Protein AF-A0A2V5J2B1-F1 (afdb_monomer_lite)

Sequence (97 aa):
MKKIHAYTKIALPVLAAAILTATSGRADTYSWTNFQSDIPGVAQHVDPNLVNPWGMAASAGGTIWVSDNGTGVSTLYHQDGTAVDLVVTIPTAARNR

pLDDT: mean 83.66, std 18.57, range [43.03, 98.56]

Structure (mmCIF, N/CA/C/O backbone):
data_AF-A0A2V5J2B1-F1
#
_entry.id   AF-A0A2V5J2B1-F1
#
loop_
_atom_site.group_PDB
_atom_site.id
_atom_site.type_symbol
_atom_site.label_atom_id
_atom_site.label_alt_id
_atom_site.label_comp_id
_atom_site.label_asym_id
_atom_site.label_entity_id
_atom_site.label_seq_id
_atom_site.pdbx_PDB_ins_code
_atom_site.Cartn_x
_atom_site.Cartn_y
_atom_site.Cartn_z
_atom_site.occupancy
_atom_site.B_iso_or_equiv
_atom_site.auth_seq_id
_atom_site.auth_comp_id
_atom_site.auth_asym_id
_atom_site.auth_atom_id
_atom_site.pdbx_PDB_model_num
ATOM 1 N N . MET A 1 1 ? 43.016 32.270 -59.887 1.00 50.56 1 MET A N 1
ATOM 2 C CA . MET A 1 1 ? 42.411 32.601 -58.571 1.00 50.56 1 MET A CA 1
ATOM 3 C C . MET A 1 1 ? 40.871 32.515 -58.605 1.00 50.56 1 MET A C 1
ATOM 5 O O . MET A 1 1 ? 40.188 33.452 -58.226 1.00 50.56 1 MET A O 1
ATOM 9 N N . LYS A 1 2 ? 40.290 31.390 -59.063 1.00 45.97 2 LYS A N 1
ATOM 10 C CA . LYS A 1 2 ? 38.829 31.264 -59.309 1.00 45.97 2 LYS A CA 1
ATOM 11 C C . LYS A 1 2 ? 38.141 30.177 -58.461 1.00 45.97 2 LYS A C 1
ATOM 13 O O . LYS A 1 2 ? 36.926 30.061 -58.485 1.00 45.97 2 LYS A O 1
ATOM 18 N N . LYS A 1 3 ? 38.917 29.402 -57.690 1.00 44.56 3 LYS A N 1
ATOM 19 C CA . LYS A 1 3 ? 38.431 28.263 -56.887 1.00 44.56 3 LYS A CA 1
ATOM 20 C C . LYS A 1 3 ? 38.007 28.652 -55.463 1.00 44.56 3 LYS A C 1
ATOM 22 O O . LYS A 1 3 ? 37.219 27.940 -54.865 1.00 44.56 3 LYS A O 1
ATOM 27 N N . ILE A 1 4 ? 38.463 29.798 -54.953 1.00 49.62 4 ILE A N 1
ATOM 28 C CA . ILE A 1 4 ? 38.263 30.229 -53.555 1.00 49.62 4 ILE A CA 1
ATOM 29 C C . ILE A 1 4 ? 36.794 30.622 -53.289 1.00 49.62 4 ILE A C 1
ATOM 31 O O . ILE A 1 4 ? 36.217 30.239 -52.282 1.00 49.62 4 ILE A O 1
ATOM 35 N N . HIS A 1 5 ? 36.142 31.278 -54.256 1.00 43.03 5 HIS A N 1
ATOM 36 C CA . HIS A 1 5 ? 34.744 31.723 -54.157 1.00 43.03 5 HIS A CA 1
ATOM 37 C C . HIS A 1 5 ? 33.707 30.591 -54.258 1.00 43.03 5 HIS A C 1
ATOM 39 O O . HIS A 1 5 ? 32.552 30.789 -53.888 1.00 43.03 5 HIS A O 1
ATOM 45 N N . ALA A 1 6 ? 34.086 29.422 -54.786 1.00 49.94 6 ALA A N 1
ATOM 46 C CA . ALA A 1 6 ? 33.185 28.276 -54.919 1.00 49.94 6 ALA A CA 1
ATOM 47 C C . ALA A 1 6 ? 33.042 27.507 -53.595 1.00 49.94 6 ALA A C 1
ATOM 49 O O . ALA A 1 6 ? 31.946 27.067 -53.264 1.00 49.94 6 ALA A O 1
ATOM 50 N N . TYR A 1 7 ? 34.116 27.421 -52.800 1.00 51.00 7 TYR A N 1
ATOM 51 C CA . TYR A 1 7 ? 34.086 26.760 -51.492 1.00 51.00 7 TYR A CA 1
ATOM 52 C C . TYR A 1 7 ? 33.285 27.559 -50.455 1.00 51.00 7 TYR A C 1
ATOM 54 O O . TYR A 1 7 ? 32.500 26.971 -49.717 1.00 51.00 7 TYR A O 1
ATOM 62 N N . THR A 1 8 ? 33.375 28.894 -50.456 1.00 50.94 8 THR A N 1
ATOM 63 C CA . THR A 1 8 ? 32.601 29.751 -49.536 1.00 50.94 8 THR A CA 1
ATOM 64 C C . THR A 1 8 ? 31.093 29.699 -49.800 1.00 50.94 8 THR A C 1
ATOM 66 O O . THR A 1 8 ? 30.309 29.735 -48.860 1.00 50.94 8 THR A O 1
ATOM 69 N N . LYS A 1 9 ? 30.663 29.569 -51.065 1.00 48.22 9 LYS A N 1
ATOM 70 C CA . LYS A 1 9 ? 29.234 29.544 -51.435 1.00 48.22 9 LYS A CA 1
ATOM 71 C C . LYS A 1 9 ? 28.524 28.231 -51.095 1.00 48.22 9 LYS A C 1
ATOM 73 O O . LYS A 1 9 ? 27.303 28.227 -51.016 1.00 48.22 9 LYS A O 1
ATOM 78 N N . ILE A 1 10 ? 29.269 27.142 -50.899 1.00 54.66 10 ILE A N 1
ATOM 79 C CA . ILE A 1 10 ? 28.714 25.813 -50.593 1.00 54.66 10 ILE A CA 1
ATOM 80 C C . ILE A 1 10 ? 28.913 25.466 -49.112 1.00 54.66 10 ILE A C 1
ATOM 82 O O . ILE A 1 10 ? 28.005 24.933 -48.484 1.00 54.66 10 ILE A O 1
ATOM 86 N N . ALA A 1 11 ? 30.057 25.820 -48.518 1.00 56.84 11 ALA A N 1
ATOM 87 C CA . ALA A 1 11 ? 30.347 25.493 -47.121 1.00 56.84 11 ALA A CA 1
ATOM 88 C C . ALA A 1 11 ? 29.462 26.263 -46.121 1.00 56.84 11 ALA A C 1
ATOM 90 O O . ALA A 1 11 ? 29.073 25.711 -45.095 1.00 56.84 11 ALA A O 1
ATOM 91 N N . LEU A 1 12 ? 29.109 27.517 -46.426 1.00 54.78 12 LEU A N 1
ATOM 92 C CA . LEU A 1 12 ? 28.318 28.370 -45.534 1.00 54.78 12 LEU A CA 1
ATOM 93 C C . LEU A 1 12 ? 26.838 27.940 -45.392 1.00 54.78 12 LEU A C 1
ATOM 95 O O . LEU A 1 12 ? 26.369 27.866 -44.257 1.00 54.78 12 LEU A O 1
ATOM 99 N N . PRO A 1 13 ? 26.091 27.603 -46.468 1.00 57.53 13 PRO A N 1
ATOM 100 C CA . PRO A 1 13 ? 24.715 27.118 -46.323 1.00 57.53 13 PRO A CA 1
ATOM 101 C C . PRO A 1 13 ? 24.630 25.702 -45.731 1.00 57.53 13 PRO A C 1
ATOM 103 O O . PRO A 1 13 ? 23.687 25.414 -45.000 1.00 57.53 13 PRO A O 1
ATOM 106 N N . VAL A 1 14 ? 25.620 24.834 -45.981 1.00 61.59 14 VAL A N 1
ATOM 107 C CA . VAL A 1 14 ? 25.667 23.480 -45.393 1.00 61.59 14 VAL A CA 1
ATOM 108 C C . VAL A 1 14 ? 25.884 23.543 -43.878 1.00 61.59 14 VAL A C 1
ATOM 110 O O . VAL A 1 14 ? 25.225 22.822 -43.132 1.00 61.59 14 VAL A O 1
ATOM 113 N N . LEU A 1 15 ? 26.746 24.450 -43.408 1.00 59.81 15 LEU A N 1
ATOM 114 C CA . LEU A 1 15 ? 26.963 24.663 -41.977 1.00 59.81 15 LEU A CA 1
ATOM 115 C C . LEU A 1 15 ? 25.731 25.283 -41.290 1.00 59.81 15 LEU A C 1
ATOM 117 O O . LEU A 1 15 ? 25.390 24.883 -40.183 1.00 59.81 15 LEU A O 1
ATOM 121 N N . ALA A 1 16 ? 25.022 26.204 -41.953 1.00 59.31 16 ALA A N 1
ATOM 122 C CA . ALA A 1 16 ? 23.789 26.796 -41.424 1.00 59.31 16 ALA A CA 1
ATOM 12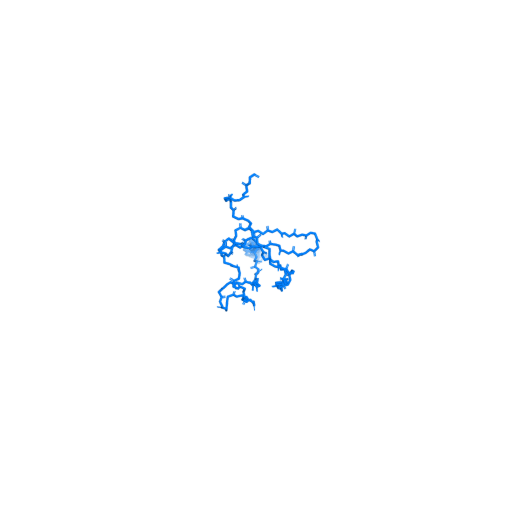3 C C . ALA A 1 16 ? 22.633 25.780 -41.325 1.00 59.31 16 ALA A C 1
ATOM 125 O O . ALA A 1 16 ? 21.912 25.767 -40.328 1.00 59.31 16 ALA A O 1
ATOM 126 N N . ALA A 1 17 ? 22.485 24.889 -42.312 1.00 59.31 17 ALA A N 1
ATOM 127 C CA . ALA A 1 17 ? 21.483 23.823 -42.279 1.00 59.31 17 ALA A CA 1
ATOM 128 C C . ALA A 1 17 ? 21.744 22.806 -41.152 1.00 59.31 17 ALA A C 1
ATOM 130 O O . ALA A 1 17 ? 20.798 22.357 -40.514 1.00 59.31 17 ALA A O 1
ATOM 131 N N . ALA A 1 18 ? 23.013 22.501 -40.855 1.00 59.78 18 ALA A N 1
ATOM 132 C CA . ALA A 1 18 ? 23.389 21.587 -39.773 1.00 59.78 18 ALA A CA 1
ATOM 133 C C . ALA A 1 18 ? 23.105 22.146 -38.362 1.00 59.78 18 ALA A C 1
ATOM 135 O O . ALA A 1 18 ? 22.872 21.375 -37.433 1.00 59.78 18 ALA A O 1
ATOM 136 N N . ILE A 1 19 ? 23.097 23.475 -38.194 1.00 62.53 19 ILE A N 1
ATOM 137 C CA . ILE A 1 19 ? 22.805 24.130 -36.906 1.00 62.53 19 ILE A CA 1
ATOM 138 C C . ILE A 1 19 ? 21.287 24.209 -36.652 1.00 62.53 19 ILE A C 1
ATOM 140 O O . ILE A 1 19 ? 20.858 24.122 -35.503 1.00 62.53 19 ILE A O 1
ATOM 144 N N . LEU A 1 20 ? 20.457 24.316 -37.699 1.00 58.03 20 LEU A N 1
ATOM 145 C CA . LEU A 1 20 ? 18.993 24.413 -37.562 1.00 58.03 20 LEU A CA 1
ATOM 146 C C . LEU A 1 20 ? 18.282 23.071 -37.308 1.00 58.03 20 LEU A C 1
ATOM 148 O O . LEU A 1 20 ? 17.126 23.075 -36.894 1.00 58.03 20 LEU A O 1
ATOM 152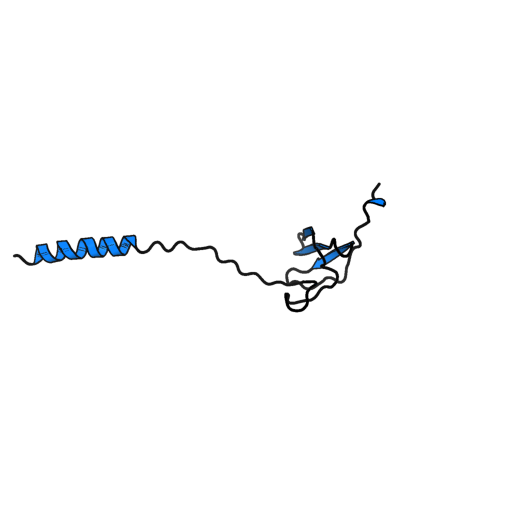 N N . THR A 1 21 ? 18.930 21.926 -37.540 1.00 58.12 21 THR A N 1
ATOM 153 C CA . THR A 1 21 ? 18.291 20.598 -37.427 1.00 58.12 21 THR A CA 1
ATOM 154 C C . THR A 1 21 ? 18.512 19.887 -36.088 1.00 58.12 21 THR A C 1
ATOM 156 O O . THR A 1 21 ? 18.062 18.756 -35.931 1.00 58.12 21 THR A O 1
ATOM 159 N N . ALA A 1 22 ? 19.203 20.503 -35.123 1.00 60.94 22 ALA A N 1
ATOM 160 C CA . ALA A 1 22 ? 19.677 19.817 -33.913 1.00 60.94 22 ALA A CA 1
ATOM 161 C C . ALA A 1 22 ? 18.972 20.218 -32.600 1.00 60.94 22 ALA A C 1
ATOM 163 O O . ALA A 1 22 ? 19.530 20.017 -31.522 1.00 60.94 22 ALA A O 1
ATOM 164 N N . THR A 1 23 ? 17.748 20.755 -32.640 1.00 63.94 23 THR A N 1
ATOM 165 C CA . THR A 1 23 ? 16.965 20.983 -31.411 1.00 63.94 23 THR A CA 1
ATOM 166 C C . THR A 1 23 ? 16.068 19.782 -31.113 1.00 63.94 23 THR A C 1
ATOM 168 O O . THR A 1 23 ? 14.858 19.815 -31.338 1.00 63.94 23 THR A O 1
ATOM 171 N N . SER A 1 24 ? 16.650 18.700 -30.601 1.00 68.19 24 SER A N 1
ATOM 172 C CA . SER A 1 24 ? 15.858 17.646 -29.963 1.00 68.19 24 SER A CA 1
ATOM 173 C C . SER A 1 24 ? 15.292 18.201 -28.654 1.00 68.19 24 SER A C 1
ATOM 175 O O . SER A 1 24 ? 16.037 18.423 -27.701 1.00 68.19 24 SER A O 1
ATOM 177 N N . GLY A 1 25 ? 13.984 18.456 -28.593 1.00 69.88 25 GLY A N 1
ATOM 178 C CA . GLY A 1 25 ? 13.314 18.712 -27.318 1.00 69.88 25 GLY A CA 1
ATOM 179 C C . GLY A 1 25 ? 13.388 17.452 -26.455 1.00 69.88 25 GLY A C 1
ATOM 180 O O . GLY A 1 25 ? 12.960 16.386 -26.895 1.00 69.88 25 GLY A O 1
ATOM 181 N N . ARG A 1 26 ? 13.951 17.539 -25.244 1.00 71.50 26 ARG A N 1
ATOM 182 C CA . ARG A 1 26 ? 13.831 16.453 -24.262 1.00 71.50 26 ARG A CA 1
ATOM 183 C C . ARG A 1 26 ? 12.367 16.371 -23.842 1.00 71.50 26 ARG A C 1
ATOM 185 O O . ARG A 1 26 ? 11.879 17.277 -23.179 1.00 71.50 26 ARG A O 1
ATOM 192 N N . ALA A 1 27 ? 11.681 15.303 -24.234 1.00 76.00 27 ALA A N 1
ATOM 193 C CA . ALA A 1 27 ? 10.452 14.910 -23.563 1.00 76.00 27 ALA A CA 1
ATOM 194 C C . ALA A 1 27 ? 10.832 14.332 -22.195 1.00 76.00 27 ALA A C 1
ATOM 196 O O . ALA A 1 27 ? 11.725 13.483 -22.116 1.00 76.00 27 ALA A O 1
ATOM 197 N N . ASP A 1 28 ? 10.186 14.792 -21.128 1.00 83.00 28 ASP A N 1
ATOM 198 C CA . ASP A 1 28 ? 10.315 14.143 -19.829 1.00 83.00 28 ASP A CA 1
ATOM 199 C C . ASP A 1 28 ? 9.660 12.762 -19.914 1.00 83.00 28 ASP A C 1
ATOM 201 O O . ASP A 1 28 ? 8.467 12.627 -20.185 1.00 83.00 28 ASP A O 1
ATOM 205 N N . THR A 1 29 ? 10.466 11.718 -19.742 1.00 86.25 29 THR A N 1
ATOM 206 C CA . THR A 1 29 ? 9.988 10.338 -19.673 1.00 86.25 29 THR A CA 1
ATOM 207 C C . THR A 1 29 ? 9.892 9.929 -18.214 1.00 86.25 29 THR A C 1
ATOM 209 O O . THR A 1 29 ? 10.888 9.997 -17.492 1.00 86.25 29 THR A O 1
ATOM 212 N N . TYR A 1 30 ? 8.721 9.462 -17.797 1.00 87.44 30 TYR A N 1
ATOM 213 C CA . TYR A 1 30 ? 8.504 8.898 -16.471 1.00 87.44 30 TYR A CA 1
ATOM 214 C C . TYR A 1 30 ? 8.357 7.385 -16.583 1.00 87.44 30 TYR A C 1
ATOM 216 O O . TYR A 1 30 ? 7.680 6.887 -17.482 1.00 87.44 30 TYR A O 1
ATOM 224 N N . SER A 1 31 ? 8.978 6.660 -15.660 1.00 91.50 31 SER A N 1
ATOM 225 C CA . SER A 1 31 ? 8.678 5.256 -15.408 1.00 91.50 31 SER A CA 1
ATOM 226 C C . SER A 1 31 ? 7.956 5.139 -14.073 1.00 91.50 31 SER A C 1
ATOM 228 O O . SER A 1 31 ? 8.198 5.913 -13.146 1.00 91.50 31 SER A O 1
ATOM 230 N N . TRP A 1 32 ? 7.060 4.167 -13.976 1.00 91.88 32 TRP A N 1
ATOM 231 C CA . TRP A 1 32 ? 6.391 3.816 -12.734 1.00 91.88 32 TRP A CA 1
ATOM 232 C C . TRP A 1 32 ? 6.371 2.300 -12.584 1.00 91.88 32 TRP A C 1
ATOM 234 O O . TRP A 1 32 ? 6.461 1.559 -13.564 1.00 91.88 32 TRP A O 1
ATOM 244 N N . THR A 1 33 ? 6.211 1.861 -11.344 1.00 95.00 33 THR A N 1
ATOM 245 C CA . THR A 1 33 ? 5.998 0.463 -10.994 1.00 95.00 33 THR A CA 1
ATOM 246 C C . THR A 1 33 ? 4.779 0.400 -10.097 1.00 95.00 33 THR A C 1
ATOM 248 O O . THR A 1 33 ? 4.699 1.122 -9.106 1.00 95.00 33 THR A O 1
ATOM 251 N N . ASN A 1 34 ? 3.832 -0.467 -10.439 1.00 96.56 34 ASN A N 1
ATOM 252 C CA . ASN A 1 34 ? 2.681 -0.711 -9.585 1.00 96.56 34 ASN A CA 1
ATOM 253 C C . ASN A 1 34 ? 3.099 -1.659 -8.462 1.00 96.56 34 ASN A C 1
ATOM 255 O O . ASN A 1 34 ? 3.448 -2.813 -8.717 1.00 96.56 34 ASN A O 1
ATOM 259 N N . PHE A 1 35 ? 3.061 -1.175 -7.2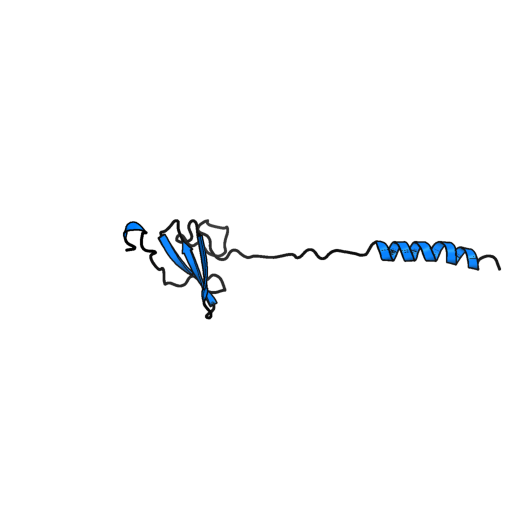26 1.00 97.25 35 PHE A N 1
ATOM 260 C CA . PHE A 1 35 ? 3.402 -1.991 -6.067 1.00 97.25 35 PHE A CA 1
ATOM 261 C C . PHE A 1 35 ? 2.243 -2.860 -5.590 1.00 97.25 35 PHE A C 1
ATOM 263 O O . PHE A 1 35 ? 2.436 -4.053 -5.383 1.00 97.25 35 PHE A O 1
ATOM 270 N N . GLN A 1 36 ? 1.050 -2.281 -5.464 1.00 97.81 36 GLN A N 1
ATOM 271 C CA . GLN A 1 36 ? -0.138 -2.944 -4.929 1.00 97.81 36 GLN A CA 1
ATOM 272 C C . GLN A 1 36 ? -1.334 -2.740 -5.853 1.00 97.81 36 GLN A C 1
ATOM 274 O O . GLN A 1 36 ? -1.479 -1.678 -6.464 1.00 97.81 36 GLN A O 1
ATOM 279 N N . SER A 1 37 ? -2.184 -3.757 -5.958 1.00 97.75 37 SER A N 1
ATOM 280 C CA . SER A 1 37 ? -3.486 -3.687 -6.626 1.00 97.75 37 SER A CA 1
ATOM 281 C C . SER A 1 37 ? -4.409 -4.778 -6.096 1.00 97.75 37 SER A C 1
ATOM 283 O O . SER A 1 37 ? -3.953 -5.854 -5.728 1.00 97.75 37 SER A O 1
ATOM 285 N N . ASP A 1 38 ? -5.711 -4.536 -6.121 1.00 98.06 38 ASP A N 1
ATOM 286 C CA . ASP A 1 38 ? -6.741 -5.555 -5.923 1.00 98.06 38 ASP A CA 1
ATOM 287 C C . ASP A 1 38 ? -6.913 -6.490 -7.141 1.00 98.06 38 ASP A C 1
ATOM 289 O O . ASP A 1 38 ? -7.560 -7.534 -7.042 1.00 98.06 38 ASP A O 1
ATOM 293 N N . ILE A 1 39 ? -6.307 -6.161 -8.290 1.00 98.06 39 ILE A N 1
ATOM 294 C CA . ILE A 1 39 ? -6.376 -6.946 -9.526 1.00 98.06 39 ILE A CA 1
ATOM 295 C C . ILE A 1 39 ? -5.128 -7.841 -9.651 1.00 98.06 39 ILE A C 1
ATOM 297 O O . ILE A 1 39 ? -4.003 -7.342 -9.755 1.00 98.06 39 ILE A O 1
ATOM 301 N N . PRO A 1 40 ? -5.281 -9.175 -9.720 1.00 97.25 40 PRO A N 1
ATOM 302 C CA . PRO A 1 40 ? -4.147 -10.072 -9.905 1.00 97.25 40 PRO A CA 1
ATOM 303 C C . PRO A 1 40 ? -3.359 -9.791 -11.192 1.00 97.25 40 PRO A C 1
ATOM 305 O O . PRO A 1 40 ? -3.925 -9.708 -12.281 1.00 97.25 40 PRO A O 1
ATOM 308 N N . GLY A 1 41 ? -2.033 -9.695 -11.068 1.00 97.25 41 GLY A N 1
ATOM 309 C CA . GLY A 1 41 ? -1.107 -9.592 -12.202 1.00 97.25 41 GLY A CA 1
ATOM 310 C C . GLY A 1 41 ? -0.844 -8.181 -12.739 1.00 97.25 41 GLY A C 1
ATOM 311 O O . GLY A 1 41 ? -0.062 -8.050 -13.677 1.00 97.25 41 GLY A O 1
ATOM 312 N N . VAL A 1 42 ? -1.442 -7.129 -12.164 1.00 96.94 42 VAL A N 1
ATOM 313 C CA . VAL A 1 42 ? -1.204 -5.732 -12.606 1.00 96.94 42 VAL A CA 1
ATOM 314 C C . VAL A 1 42 ? -0.232 -4.952 -11.712 1.00 96.94 42 VAL A C 1
ATOM 316 O O . VAL A 1 42 ? 0.159 -3.833 -12.053 1.00 96.94 42 VAL A O 1
ATOM 319 N N . ALA A 1 43 ? 0.154 -5.536 -10.578 1.00 97.88 43 ALA A N 1
ATOM 320 C CA . ALA A 1 43 ? 1.088 -4.993 -9.601 1.00 97.88 43 ALA A CA 1
ATOM 321 C C . ALA A 1 43 ? 1.997 -6.102 -9.047 1.00 97.88 43 ALA A C 1
ATOM 323 O O . ALA A 1 43 ? 1.748 -7.288 -9.276 1.00 97.88 43 ALA A O 1
ATOM 324 N N . GLN A 1 44 ? 3.061 -5.717 -8.339 1.00 97.88 44 GLN A N 1
ATOM 325 C CA . GLN A 1 44 ? 3.989 -6.665 -7.708 1.00 97.88 44 GLN A CA 1
ATOM 326 C C . GLN A 1 44 ? 3.314 -7.515 -6.626 1.00 97.88 44 GLN A C 1
ATOM 328 O O . GLN A 1 44 ? 3.617 -8.700 -6.489 1.00 97.88 44 GLN A O 1
ATOM 333 N N . HIS A 1 45 ? 2.388 -6.912 -5.887 1.00 96.69 45 HIS A N 1
ATOM 334 C CA . HIS A 1 45 ? 1.623 -7.539 -4.823 1.00 96.69 45 HIS A CA 1
ATOM 335 C C . HIS A 1 45 ? 0.123 -7.380 -5.091 1.00 96.69 45 HIS A C 1
ATOM 337 O O . HIS A 1 45 ? -0.312 -6.432 -5.752 1.00 96.69 45 HIS A O 1
ATOM 343 N N . VAL A 1 46 ? -0.659 -8.334 -4.583 1.00 97.94 46 VAL A N 1
ATOM 344 C CA . VAL A 1 46 ? -2.120 -8.284 -4.632 1.00 97.94 46 VAL A CA 1
ATOM 345 C C . VAL A 1 46 ? -2.641 -7.981 -3.236 1.00 97.94 46 VAL A C 1
ATOM 347 O O . VAL A 1 46 ? -2.404 -8.774 -2.324 1.00 97.94 46 VAL A O 1
ATOM 350 N N . ASP A 1 47 ? -3.366 -6.874 -3.088 1.00 98.00 47 ASP A N 1
ATOM 351 C CA . ASP A 1 47 ? -4.028 -6.493 -1.841 1.00 98.00 47 ASP A CA 1
ATOM 352 C C . ASP A 1 47 ? -5.550 -6.438 -2.049 1.00 98.00 47 ASP A C 1
ATOM 354 O O . ASP A 1 47 ? -6.049 -5.520 -2.703 1.00 98.00 47 ASP A O 1
ATOM 358 N N . PRO A 1 48 ? -6.316 -7.393 -1.488 1.00 98.00 48 PRO A N 1
ATOM 359 C CA . PRO A 1 48 ? -7.771 -7.401 -1.607 1.00 98.00 48 PRO A CA 1
ATOM 360 C C . PRO A 1 48 ? -8.452 -6.234 -0.876 1.00 98.00 48 PRO A C 1
ATOM 362 O O . PRO A 1 48 ? -9.645 -6.014 -1.084 1.00 98.00 48 PRO A O 1
ATOM 365 N N . ASN A 1 49 ? -7.740 -5.498 -0.017 1.00 98.25 49 ASN A N 1
ATOM 366 C CA . ASN A 1 49 ? -8.271 -4.308 0.632 1.00 98.25 49 ASN A CA 1
ATOM 367 C C . ASN A 1 49 ? -8.225 -3.075 -0.271 1.00 98.25 49 ASN A C 1
ATOM 369 O O . ASN A 1 49 ? -9.070 -2.207 -0.085 1.00 98.25 49 ASN A O 1
ATOM 373 N N . LEU A 1 50 ? -7.310 -2.993 -1.246 1.00 98.19 50 LEU A N 1
ATOM 374 C CA . LEU A 1 50 ? -7.036 -1.798 -2.066 1.00 98.19 50 LEU A CA 1
ATOM 375 C C . LEU A 1 50 ? -8.098 -1.547 -3.158 1.00 98.19 50 LEU A C 1
ATOM 377 O O . LEU A 1 50 ? -7.800 -1.288 -4.321 1.00 98.19 50 LEU A O 1
ATOM 381 N N . VAL A 1 51 ? -9.374 -1.633 -2.797 1.00 98.38 51 VAL A N 1
ATOM 382 C CA . VAL A 1 51 ? -10.494 -1.475 -3.726 1.00 98.38 51 VAL A CA 1
ATOM 383 C C . VAL A 1 51 ? -10.921 -0.013 -3.760 1.00 98.38 51 VAL A C 1
ATOM 385 O O . VAL A 1 51 ? -11.300 0.558 -2.735 1.00 98.38 51 VAL A O 1
ATOM 388 N N . ASN A 1 52 ? -10.942 0.579 -4.958 1.00 97.44 52 ASN A N 1
ATOM 389 C CA . ASN A 1 52 ? -11.400 1.956 -5.191 1.00 97.44 52 ASN A CA 1
ATOM 390 C C . ASN A 1 52 ? -10.758 2.978 -4.217 1.00 97.44 52 ASN A C 1
ATOM 392 O O . ASN A 1 52 ? -11.481 3.662 -3.487 1.00 97.44 52 ASN A O 1
ATOM 396 N N . PRO A 1 53 ? -9.416 3.071 -4.149 1.00 97.12 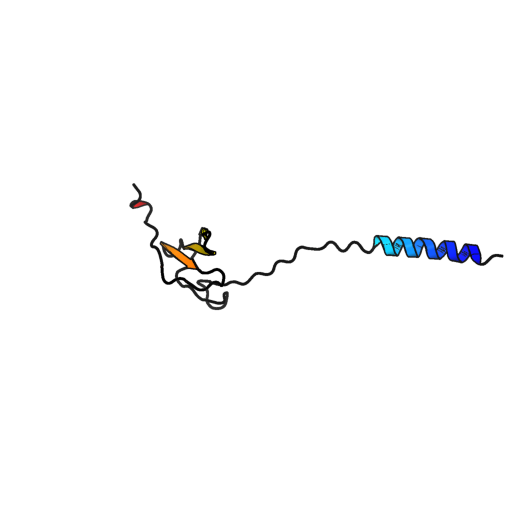53 PRO A N 1
ATOM 397 C CA . PRO A 1 53 ? -8.756 4.010 -3.252 1.00 97.12 53 PRO A CA 1
ATOM 398 C C . PRO A 1 53 ? -9.023 5.459 -3.669 1.00 97.12 53 PRO A C 1
ATOM 400 O O . PRO A 1 53 ? -8.950 5.807 -4.848 1.00 97.12 53 PRO A O 1
ATOM 403 N N . TRP A 1 54 ? -9.318 6.322 -2.696 1.00 97.00 54 TRP A N 1
ATOM 404 C CA . TRP A 1 54 ? -9.703 7.725 -2.936 1.00 97.00 54 TRP A CA 1
ATOM 405 C C . TRP A 1 54 ? -8.709 8.756 -2.409 1.00 97.00 54 TRP A C 1
ATOM 407 O O . TRP A 1 54 ? -8.855 9.947 -2.681 1.00 97.00 54 TRP A O 1
ATOM 417 N N . GLY A 1 55 ? -7.694 8.334 -1.663 1.00 96.38 55 GLY A N 1
ATOM 418 C CA . GLY A 1 55 ? -6.704 9.253 -1.120 1.00 96.38 55 GLY A CA 1
ATOM 419 C C . GLY A 1 55 ? -5.458 8.542 -0.631 1.00 96.38 55 GLY A C 1
ATOM 420 O O . GLY A 1 55 ? -5.496 7.351 -0.330 1.00 96.38 55 GLY A O 1
ATOM 421 N N . MET A 1 56 ? -4.364 9.298 -0.550 1.00 97.38 56 MET A N 1
ATOM 422 C CA . MET A 1 56 ? -3.102 8.837 0.014 1.00 97.38 56 MET A CA 1
ATOM 423 C C . MET A 1 56 ? -2.410 9.945 0.808 1.00 97.38 56 MET A C 1
ATOM 425 O O . MET A 1 56 ? -2.501 11.122 0.450 1.00 97.38 56 MET A O 1
ATOM 429 N N . ALA A 1 57 ? -1.686 9.566 1.857 1.00 97.38 57 ALA A N 1
ATOM 430 C CA . ALA A 1 57 ? -0.845 10.468 2.633 1.00 97.38 57 ALA A CA 1
ATOM 431 C C . ALA A 1 57 ? 0.453 9.765 3.038 1.00 97.38 57 ALA A C 1
ATOM 433 O O . ALA A 1 57 ? 0.432 8.668 3.589 1.00 97.38 57 ALA A O 1
ATOM 434 N N . ALA A 1 58 ? 1.592 10.410 2.799 1.00 96.69 58 ALA A N 1
ATOM 435 C CA . ALA A 1 58 ? 2.883 9.919 3.259 1.00 96.69 58 ALA A CA 1
ATOM 436 C C . ALA A 1 58 ? 3.239 10.566 4.602 1.00 96.69 58 ALA A C 1
ATOM 438 O O . ALA A 1 58 ? 3.191 11.788 4.754 1.00 96.69 58 ALA A O 1
ATOM 439 N N . SER A 1 59 ? 3.615 9.745 5.578 1.00 93.75 59 SER A N 1
ATOM 440 C CA . SER A 1 59 ? 4.185 10.224 6.836 1.00 93.75 59 SER A CA 1
ATOM 441 C C . SER A 1 59 ? 5.657 10.612 6.657 1.00 93.75 59 SER A C 1
ATOM 443 O O . SER A 1 59 ? 6.335 10.125 5.752 1.00 93.75 59 SER A O 1
ATOM 445 N N . ALA A 1 60 ? 6.194 11.432 7.566 1.00 93.88 60 ALA A N 1
ATOM 446 C CA . ALA A 1 60 ? 7.619 11.780 7.567 1.00 93.88 60 ALA A CA 1
ATOM 447 C C . ALA A 1 60 ? 8.544 10.553 7.718 1.00 93.88 60 ALA A C 1
ATOM 449 O O . ALA A 1 60 ? 9.685 10.586 7.268 1.00 93.88 60 ALA A O 1
ATOM 450 N N . GLY A 1 61 ? 8.044 9.465 8.319 1.00 92.88 61 GLY A N 1
ATOM 451 C CA . GLY A 1 61 ? 8.746 8.183 8.433 1.00 92.88 61 GLY A CA 1
ATOM 452 C C . GLY A 1 61 ? 8.684 7.312 7.174 1.00 92.88 61 GLY A C 1
ATOM 453 O O . GLY A 1 61 ? 9.212 6.206 7.181 1.00 92.88 61 GLY A O 1
ATOM 454 N N . GLY A 1 62 ? 8.034 7.778 6.103 1.00 94.19 62 GLY A N 1
ATOM 455 C CA . GLY A 1 62 ? 7.964 7.085 4.817 1.00 94.19 62 GLY A CA 1
ATOM 456 C C . GLY A 1 62 ? 6.813 6.090 4.674 1.00 94.19 62 GLY A C 1
ATOM 457 O O . GLY A 1 62 ? 6.573 5.628 3.564 1.00 94.19 62 GLY A O 1
ATOM 458 N N . THR A 1 63 ? 6.063 5.790 5.739 1.00 97.25 63 THR A N 1
ATOM 459 C CA . THR A 1 63 ? 4.831 4.994 5.629 1.00 97.25 63 THR A CA 1
ATOM 460 C C . THR A 1 63 ? 3.775 5.764 4.848 1.00 97.25 63 THR A C 1
ATOM 462 O O . THR A 1 63 ? 3.504 6.929 5.162 1.00 97.25 63 THR A O 1
ATOM 465 N N . ILE A 1 64 ? 3.176 5.102 3.866 1.00 98.19 64 ILE A N 1
ATOM 466 C CA . ILE A 1 64 ? 2.127 5.624 2.996 1.00 98.19 64 ILE A CA 1
ATOM 467 C C . ILE A 1 64 ? 0.797 5.052 3.472 1.00 98.19 64 ILE A C 1
ATOM 469 O O . ILE A 1 64 ? 0.617 3.841 3.488 1.00 98.19 64 ILE A O 1
ATOM 473 N N . TRP A 1 65 ? -0.123 5.927 3.853 1.00 98.25 65 TRP A N 1
ATOM 474 C CA . TRP A 1 65 ? -1.504 5.591 4.170 1.00 98.25 65 TRP A CA 1
ATOM 475 C C . TRP A 1 65 ? -2.343 5.741 2.914 1.00 98.25 65 TRP A C 1
ATOM 477 O O . TRP A 1 65 ? -2.223 6.758 2.227 1.00 98.25 65 TRP A O 1
ATOM 487 N N . VAL A 1 66 ? -3.200 4.767 2.632 1.00 98.44 66 VAL A N 1
ATOM 488 C CA . VAL A 1 66 ? -4.149 4.807 1.517 1.00 98.44 66 VAL A CA 1
ATOM 489 C C . VAL A 1 66 ? -5.553 4.619 2.070 1.00 98.44 66 VAL A C 1
ATOM 491 O O . VAL A 1 66 ? -5.752 3.813 2.970 1.00 98.44 66 VAL A O 1
ATOM 494 N N . SER A 1 67 ? -6.512 5.411 1.595 1.00 98.25 67 SER A N 1
ATOM 495 C CA . SER A 1 67 ? -7.919 5.311 1.996 1.00 98.25 67 SER A CA 1
ATOM 496 C C . SER A 1 67 ? -8.686 4.477 0.977 1.00 98.25 67 SER A C 1
ATOM 498 O O . SER A 1 67 ? -9.023 4.973 -0.104 1.00 98.25 67 SER A O 1
ATOM 500 N N . ASP A 1 68 ? -8.987 3.236 1.341 1.00 97.94 68 ASP A N 1
ATOM 501 C CA . ASP A 1 68 ? -9.598 2.224 0.486 1.00 97.94 68 ASP A CA 1
ATOM 502 C C . ASP A 1 68 ? -11.120 2.283 0.606 1.00 97.94 68 ASP A C 1
ATOM 504 O O . ASP A 1 68 ? -11.748 1.643 1.454 1.00 97.94 68 ASP A O 1
ATOM 508 N N . ASN A 1 69 ? -11.751 3.112 -0.224 1.00 96.88 69 ASN A N 1
ATOM 509 C CA . ASN A 1 69 ? -13.176 3.384 -0.072 1.00 96.88 69 ASN A CA 1
ATOM 510 C C . ASN A 1 69 ? -14.058 2.152 -0.348 1.00 96.88 69 ASN A C 1
ATOM 512 O O . ASN A 1 69 ? -15.104 2.001 0.279 1.00 96.88 69 ASN A O 1
ATOM 516 N N . GLY A 1 70 ? -13.653 1.264 -1.259 1.00 96.69 70 GLY A N 1
ATOM 517 C CA . GLY A 1 70 ? -14.428 0.063 -1.584 1.00 96.69 70 GLY A CA 1
ATOM 518 C C . GLY A 1 70 ? -14.532 -0.933 -0.427 1.00 96.69 70 GLY A C 1
ATOM 519 O O . GLY A 1 70 ? -15.545 -1.618 -0.299 1.00 96.69 70 GLY A O 1
ATOM 520 N N . THR A 1 71 ? -13.518 -0.988 0.433 1.00 97.25 71 THR A N 1
ATOM 521 C CA . THR A 1 71 ? -13.449 -1.899 1.588 1.00 97.25 71 THR A CA 1
ATOM 522 C C . THR A 1 71 ? -13.674 -1.193 2.924 1.00 97.25 71 THR A C 1
ATOM 524 O O . THR A 1 71 ? -13.893 -1.855 3.938 1.00 97.25 71 THR A O 1
ATOM 527 N N . GLY A 1 72 ? -13.692 0.144 2.940 1.00 96.50 72 GLY A N 1
ATOM 528 C CA . GLY A 1 72 ? -13.961 0.938 4.138 1.00 96.50 72 GLY A CA 1
ATOM 529 C C . GLY A 1 72 ? -12.816 0.903 5.149 1.00 96.50 72 GLY A C 1
ATOM 530 O O . GLY A 1 72 ? -13.051 1.014 6.355 1.00 96.50 72 GLY A O 1
ATOM 531 N N . VAL A 1 73 ? -11.582 0.734 4.677 1.00 97.81 73 VAL A N 1
ATOM 532 C CA . VAL A 1 73 ? -10.383 0.706 5.520 1.00 97.81 73 VAL A CA 1
ATOM 533 C C . VAL A 1 73 ? -9.327 1.679 5.012 1.00 97.81 73 VAL A C 1
ATOM 535 O O . VAL A 1 73 ? -9.447 2.262 3.939 1.00 97.81 73 VAL A O 1
ATOM 538 N N . SER A 1 74 ? -8.295 1.879 5.819 1.00 98.00 74 SER A N 1
ATOM 539 C CA . SER A 1 74 ? -7.047 2.478 5.405 1.00 98.00 74 SER A CA 1
ATOM 540 C C . SER A 1 74 ? -5.927 1.463 5.575 1.00 98.00 74 SER A C 1
ATOM 542 O O . SER A 1 74 ? -5.642 1.026 6.696 1.00 98.00 74 SER A O 1
ATOM 544 N N . THR A 1 75 ? -5.336 1.071 4.451 1.00 98.56 75 THR A N 1
ATOM 545 C CA . THR A 1 75 ? -4.120 0.261 4.390 1.00 98.56 75 THR A CA 1
ATOM 546 C C . THR A 1 75 ? -2.875 1.134 4.466 1.00 98.56 75 THR A C 1
ATOM 548 O O . THR A 1 75 ? -2.889 2.332 4.158 1.00 98.56 75 THR A O 1
ATOM 551 N N . LEU A 1 76 ? -1.784 0.532 4.930 1.00 98.38 76 LEU A N 1
ATOM 552 C CA . LEU A 1 76 ? -0.497 1.187 5.092 1.00 98.38 76 LEU A CA 1
ATOM 553 C C . LEU A 1 76 ? 0.563 0.404 4.326 1.00 98.38 76 LEU A C 1
ATOM 555 O O . LEU A 1 76 ? 0.604 -0.823 4.390 1.00 98.38 76 LEU A O 1
ATOM 559 N N . TYR A 1 77 ? 1.467 1.125 3.672 1.00 98.38 77 TYR A N 1
ATOM 560 C CA . TYR A 1 77 ? 2.561 0.536 2.911 1.00 98.38 77 TYR A CA 1
ATOM 561 C C . TYR A 1 77 ? 3.889 1.208 3.243 1.00 98.38 77 TYR A C 1
ATOM 563 O O . TYR A 1 77 ? 3.957 2.412 3.515 1.00 98.38 77 TYR A O 1
ATOM 571 N N . HIS A 1 78 ? 4.965 0.433 3.191 1.00 97.38 78 HIS A N 1
ATOM 572 C CA . HIS A 1 78 ? 6.315 0.971 3.111 1.00 97.38 78 HIS A CA 1
ATOM 573 C C . HIS A 1 78 ? 6.595 1.518 1.701 1.00 97.38 78 HIS A C 1
ATOM 575 O O . HIS A 1 78 ? 5.841 1.292 0.754 1.00 97.38 78 HIS A O 1
ATOM 581 N N . GLN A 1 79 ? 7.694 2.258 1.544 1.00 94.88 79 GLN A N 1
ATOM 582 C CA . GLN A 1 79 ? 8.043 2.918 0.277 1.00 94.88 79 GLN A CA 1
ATOM 583 C C . GLN A 1 79 ? 8.357 1.944 -0.869 1.00 94.88 79 GLN A C 1
ATOM 585 O O . GLN A 1 79 ? 8.287 2.330 -2.032 1.00 94.88 79 GLN A O 1
ATOM 590 N N . ASP A 1 80 ? 8.700 0.698 -0.546 1.00 94.75 80 ASP A N 1
ATOM 591 C CA . ASP A 1 80 ? 8.906 -0.388 -1.506 1.00 94.75 80 ASP A CA 1
ATOM 592 C C . ASP A 1 80 ? 7.605 -1.129 -1.861 1.00 94.75 80 ASP A C 1
ATOM 594 O O . ASP A 1 80 ? 7.637 -2.114 -2.595 1.00 94.75 80 ASP A O 1
ATOM 598 N N . GLY A 1 81 ? 6.461 -0.679 -1.334 1.00 95.88 81 GLY A N 1
ATOM 599 C CA . GLY A 1 81 ? 5.166 -1.285 -1.604 1.00 95.88 81 GLY A CA 1
ATOM 600 C C . GLY A 1 81 ? 4.802 -2.477 -0.727 1.00 95.88 81 GLY A C 1
ATOM 601 O O . GLY A 1 81 ? 3.728 -3.058 -0.917 1.00 95.88 81 GLY A O 1
ATOM 602 N N . THR A 1 82 ? 5.663 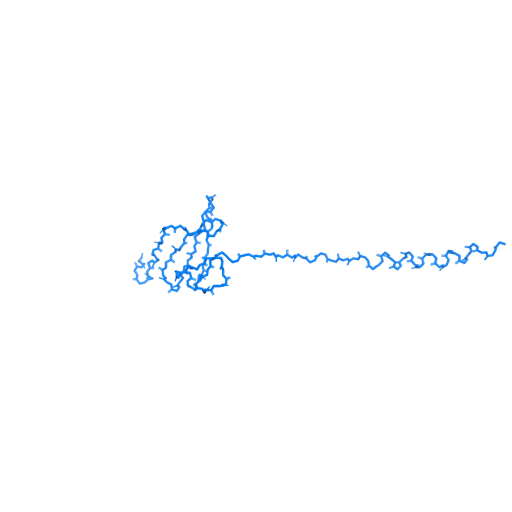-2.864 0.217 1.00 97.12 82 THR A N 1
ATOM 603 C CA . THR A 1 82 ? 5.325 -3.907 1.191 1.00 97.12 82 THR A CA 1
ATOM 604 C C . THR A 1 82 ? 4.219 -3.412 2.123 1.00 97.12 82 THR A C 1
ATOM 606 O O . THR A 1 82 ? 4.244 -2.274 2.598 1.00 97.12 82 THR A O 1
ATOM 609 N N . ALA A 1 83 ? 3.205 -4.250 2.339 1.00 97.75 83 ALA A N 1
ATOM 610 C CA . ALA A 1 83 ? 2.093 -3.928 3.224 1.00 97.75 83 ALA A CA 1
ATOM 611 C C . ALA A 1 83 ? 2.537 -3.962 4.689 1.00 97.75 83 ALA A C 1
ATOM 613 O O . ALA A 1 83 ? 3.346 -4.799 5.090 1.00 97.75 83 ALA A O 1
ATOM 614 N N . VAL A 1 84 ? 1.981 -3.053 5.480 1.00 98.06 84 VAL A N 1
ATOM 615 C CA . VAL A 1 84 ? 2.073 -3.071 6.939 1.00 98.06 84 VAL A CA 1
ATOM 616 C C . VAL A 1 84 ? 0.874 -3.853 7.473 1.00 98.06 84 VAL A C 1
ATOM 618 O O . VAL A 1 84 ? -0.246 -3.646 7.016 1.00 98.06 84 VAL A O 1
ATOM 621 N N . ASP A 1 85 ? 1.084 -4.696 8.487 1.00 97.12 85 ASP A N 1
ATOM 622 C CA . ASP A 1 85 ? 0.025 -5.540 9.073 1.00 97.12 85 ASP A CA 1
ATOM 623 C C . ASP A 1 85 ? -1.170 -4.746 9.636 1.00 97.12 85 ASP A C 1
ATOM 625 O O . ASP A 1 85 ? -2.266 -5.281 9.813 1.00 97.12 85 ASP A O 1
ATOM 629 N N . LEU A 1 86 ? -0.969 -3.465 9.957 1.00 97.81 86 LEU A N 1
ATOM 630 C CA . LEU A 1 86 ? -2.028 -2.597 10.451 1.00 97.81 86 LEU A CA 1
ATOM 631 C C . LEU A 1 86 ? -2.987 -2.217 9.317 1.00 97.81 86 LEU A C 1
ATOM 633 O O . LEU A 1 86 ? -2.619 -1.489 8.401 1.00 97.81 86 LEU A O 1
ATOM 637 N N . VAL A 1 87 ? -4.251 -2.606 9.473 1.00 98.12 87 VAL A N 1
ATOM 638 C CA . VAL A 1 87 ? -5.375 -2.138 8.654 1.00 98.12 87 VAL A CA 1
ATOM 639 C C . VAL A 1 87 ? -6.344 -1.378 9.552 1.00 98.12 87 VAL A C 1
ATOM 641 O O . VAL A 1 87 ? -6.832 -1.914 10.550 1.00 98.12 87 VAL A O 1
ATOM 644 N N . VAL A 1 88 ? -6.621 -0.116 9.225 1.00 97.69 88 VAL A N 1
ATOM 645 C CA . VAL A 1 88 ? -7.451 0.763 10.061 1.00 97.69 88 VAL A CA 1
ATOM 646 C C . VAL A 1 88 ? -8.851 0.882 9.478 1.00 97.69 88 VAL A C 1
ATOM 648 O O . VAL A 1 88 ? -9.021 1.356 8.366 1.00 97.69 88 VAL A O 1
ATOM 651 N N . THR A 1 89 ? -9.886 0.508 10.225 1.00 97.25 89 THR A N 1
ATOM 652 C CA . THR A 1 89 ? -11.272 0.703 9.774 1.00 97.25 89 THR A CA 1
ATOM 653 C C . THR A 1 89 ? -11.633 2.186 9.714 1.00 97.25 89 THR A C 1
ATOM 655 O O . THR A 1 89 ? -11.462 2.910 10.696 1.00 97.25 89 THR A O 1
ATOM 658 N N . ILE A 1 90 ? -12.201 2.625 8.590 1.00 94.75 90 ILE A N 1
ATOM 659 C CA . ILE A 1 90 ? -12.747 3.973 8.436 1.00 94.75 90 ILE A CA 1
ATOM 660 C C . ILE A 1 90 ? -14.182 3.974 8.988 1.00 94.75 90 ILE A C 1
ATOM 662 O O . ILE A 1 90 ? -15.032 3.224 8.500 1.00 94.75 90 ILE A O 1
ATOM 666 N N . PRO A 1 91 ? -14.504 4.801 10.001 1.00 91.06 91 PRO A N 1
ATOM 667 C CA . PRO A 1 91 ? -15.859 4.879 10.526 1.00 91.06 91 PRO A CA 1
ATOM 668 C C . PRO A 1 91 ? -16.852 5.355 9.463 1.00 91.06 91 PRO A C 1
ATOM 670 O O . PRO A 1 91 ? -16.627 6.343 8.764 1.00 91.06 91 PRO A O 1
ATOM 673 N N . THR A 1 92 ? -17.999 4.683 9.378 1.00 83.12 92 THR A N 1
ATOM 674 C CA . THR A 1 92 ? -19.093 5.101 8.495 1.00 83.12 92 THR A CA 1
ATOM 675 C C . THR A 1 92 ? -19.588 6.495 8.875 1.00 83.12 92 THR A C 1
ATOM 677 O O . THR A 1 92 ? -19.821 6.750 10.059 1.00 83.12 92 THR A O 1
ATOM 680 N N . ALA A 1 93 ? -19.883 7.341 7.885 1.00 73.94 93 ALA A N 1
ATOM 681 C CA . ALA A 1 93 ? -20.364 8.710 8.101 1.00 73.94 93 ALA A CA 1
ATOM 682 C C . ALA A 1 93 ? -21.575 8.810 9.053 1.00 73.94 93 ALA A C 1
ATOM 684 O O . ALA A 1 93 ? -21.661 9.750 9.833 1.00 73.94 93 ALA A O 1
ATOM 685 N N . ALA A 1 94 ? -22.463 7.807 9.076 1.00 68.69 94 ALA A N 1
ATOM 686 C CA . ALA A 1 94 ? -23.611 7.756 9.990 1.00 68.69 94 ALA A CA 1
ATOM 687 C C . ALA A 1 94 ? -23.240 7.754 11.491 1.00 68.69 94 ALA A C 1
ATOM 689 O O . ALA A 1 94 ? -24.100 7.993 12.338 1.00 68.69 94 ALA A O 1
ATOM 690 N N . ARG A 1 95 ? -21.980 7.460 11.837 1.00 62.41 95 ARG A N 1
ATOM 691 C CA . ARG A 1 95 ? -21.471 7.429 13.216 1.00 62.41 95 AR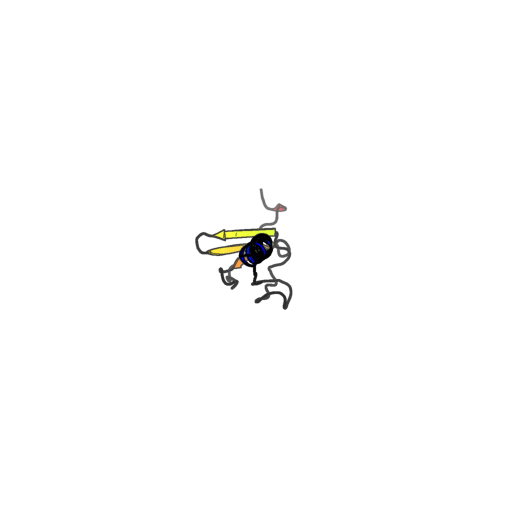G A CA 1
ATOM 692 C C . ARG A 1 95 ? -20.569 8.618 13.566 1.00 62.41 95 ARG A C 1
ATOM 694 O O . ARG A 1 95 ? -20.132 8.698 14.710 1.00 62.41 95 ARG A O 1
ATOM 701 N N . ASN A 1 96 ? -20.336 9.544 12.634 1.00 59.34 96 ASN A N 1
ATOM 702 C CA . ASN A 1 96 ? -19.545 10.749 12.872 1.00 59.34 96 ASN A CA 1
ATOM 703 C C . ASN A 1 96 ? -20.497 11.852 13.366 1.00 59.34 96 ASN A C 1
ATOM 705 O O . ASN A 1 96 ? -21.254 12.405 12.571 1.00 59.34 96 ASN A O 1
ATOM 709 N N . ARG A 1 97 ? -20.527 12.101 14.680 1.00 56.94 97 ARG A N 1
ATOM 710 C CA . ARG A 1 97 ? -21.230 13.249 15.278 1.00 56.94 97 ARG A CA 1
ATOM 711 C C . ARG A 1 97 ? -20.270 14.399 15.510 1.00 56.94 97 ARG A C 1
ATOM 713 O O . ARG A 1 97 ? -19.130 14.104 15.928 1.00 56.94 97 ARG A O 1
#

Secondary structure (DSSP, 8-state):
--SHHHHHHHHHHHHHHHHHT-----PPP------EESSTTSSSEE-TT-SSEEEEEE-TTSPEEEEETTTTEEEEE-TTSPBPS--EEPPPGGG--

Foldseek 3Di:
DPVPVVCCVPVVVVVVVVVVPPPDDDDDDDDDAADEDCDPPRHPDYDVQQAPWDDWDADPVQKIWIQRPVNQWIWIAHNNSHTDPDIGHHDDPVPDD

Radius of gyration: 29.1 Å; chains: 1; bounding box: 66×43×75 Å